Protein AF-A0A969SSV9-F1 (afdb_monomer)

pLDDT: mean 91.49, std 7.06, range [66.44, 97.75]

Sequence (67 aa):
MIEKDRVLTELNLFRERNMEMVLRSLIFLVDLMRNNNVVWGVGRGSSCASYCLFLIGIHKVDAIKYS

Structure (mmCIF, N/CA/C/O backbone):
data_AF-A0A969SSV9-F1
#
_entry.id   AF-A0A969SSV9-F1
#
loop_
_atom_site.group_PDB
_atom_site.id
_atom_site.type_symbol
_atom_site.label_atom_id
_atom_site.label_alt_id
_atom_site.label_comp_id
_atom_site.label_asym_id
_atom_site.label_entity_id
_atom_site.label_seq_id
_atom_site.pdbx_PDB_ins_code
_atom_site.Cartn_x
_atom_site.Cartn_y
_atom_site.Cartn_z
_atom_site.occupancy
_atom_site.B_iso_or_equiv
_atom_site.auth_seq_id
_atom_site.auth_comp_id
_atom_site.auth_asym_id
_atom_site.auth_atom_id
_atom_site.pdbx_PDB_model_num
ATOM 1 N N . MET A 1 1 ? -6.651 -3.666 -16.253 1.00 70.94 1 MET A N 1
ATOM 2 C CA . MET A 1 1 ? -5.331 -4.288 -16.512 1.00 70.94 1 MET A CA 1
ATOM 3 C C . MET A 1 1 ? -4.250 -3.516 -15.758 1.00 70.94 1 MET A C 1
ATOM 5 O O . MET A 1 1 ? -3.643 -4.098 -14.875 1.00 70.94 1 MET A O 1
ATOM 9 N N . ILE A 1 2 ? -4.197 -2.189 -15.940 1.00 87.88 2 ILE A N 1
ATOM 10 C CA . ILE A 1 2 ? -3.265 -1.234 -15.301 1.00 87.88 2 ILE A CA 1
ATOM 11 C C . ILE A 1 2 ? -3.031 -1.446 -13.790 1.00 87.88 2 ILE A C 1
ATOM 13 O O . ILE A 1 2 ? -1.884 -1.526 -13.366 1.00 87.88 2 ILE A O 1
ATOM 17 N N . GLU A 1 3 ? -4.080 -1.569 -12.968 1.00 91.69 3 GLU A N 1
ATOM 18 C CA . GLU A 1 3 ? -3.923 -1.736 -11.508 1.00 91.69 3 GLU A CA 1
ATOM 19 C C . GLU A 1 3 ? -3.155 -3.010 -11.134 1.00 91.69 3 GLU A C 1
ATOM 21 O O . GLU A 1 3 ? -2.245 -2.973 -10.308 1.00 91.69 3 GLU A O 1
ATOM 26 N N . LYS A 1 4 ? -3.482 -4.139 -11.779 1.00 93.69 4 LYS A N 1
ATOM 27 C CA . LYS A 1 4 ? -2.804 -5.421 -11.542 1.00 93.69 4 LYS A CA 1
ATOM 28 C C . LYS A 1 4 ? -1.342 -5.350 -11.972 1.00 93.69 4 LYS A C 1
ATOM 30 O O . LYS A 1 4 ? -0.475 -5.793 -11.224 1.00 93.69 4 LYS A O 1
ATOM 35 N N . ASP A 1 5 ? -1.073 -4.747 -13.127 1.00 95.44 5 ASP A N 1
ATOM 36 C CA . ASP A 1 5 ? 0.286 -4.597 -13.651 1.00 95.44 5 ASP A CA 1
ATOM 37 C C . ASP A 1 5 ? 1.136 -3.701 -12.735 1.00 95.44 5 ASP A C 1
ATOM 39 O O . ASP A 1 5 ? 2.292 -4.017 -12.437 1.00 95.44 5 ASP A O 1
ATOM 43 N N . ARG A 1 6 ? 0.544 -2.623 -12.202 1.00 94.56 6 ARG A N 1
ATOM 44 C CA . ARG A 1 6 ? 1.192 -1.730 -11.232 1.00 94.56 6 ARG A CA 1
ATOM 45 C C . ARG A 1 6 ? 1.527 -2.449 -9.931 1.00 94.56 6 ARG A C 1
ATOM 47 O O . ARG A 1 6 ? 2.659 -2.343 -9.466 1.00 94.56 6 ARG A O 1
ATOM 54 N N . VAL A 1 7 ? 0.582 -3.211 -9.375 1.00 95.88 7 VAL A N 1
ATOM 55 C CA . VAL A 1 7 ? 0.811 -4.018 -8.166 1.00 95.88 7 VAL A CA 1
ATOM 56 C C . VAL A 1 7 ? 1.933 -5.028 -8.390 1.00 95.88 7 VAL A C 1
ATOM 58 O O . VAL A 1 7 ? 2.833 -5.124 -7.562 1.00 95.88 7 VAL A O 1
ATOM 61 N N . LEU A 1 8 ? 1.922 -5.755 -9.511 1.00 96.56 8 LEU A N 1
ATOM 62 C CA . LEU A 1 8 ? 2.967 -6.732 -9.829 1.00 96.56 8 LEU A CA 1
ATOM 63 C C . LEU A 1 8 ? 4.346 -6.074 -9.937 1.00 96.56 8 LEU A C 1
ATOM 65 O O . LEU A 1 8 ? 5.317 -6.584 -9.379 1.00 96.56 8 LEU A O 1
ATOM 69 N N . THR A 1 9 ? 4.414 -4.918 -10.597 1.00 96.19 9 THR A N 1
ATOM 70 C CA . THR A 1 9 ? 5.650 -4.141 -10.747 1.00 96.19 9 THR A CA 1
ATOM 71 C C . THR A 1 9 ? 6.184 -3.688 -9.390 1.00 96.19 9 THR A C 1
ATOM 73 O O . THR A 1 9 ? 7.344 -3.937 -9.064 1.00 96.19 9 THR A O 1
ATOM 76 N N . GLU A 1 10 ? 5.340 -3.067 -8.562 1.00 96.00 10 GLU A N 1
ATOM 77 C CA . GLU A 1 10 ? 5.737 -2.598 -7.233 1.00 96.00 10 GLU A CA 1
ATOM 78 C C . GLU A 1 10 ? 6.132 -3.765 -6.315 1.00 96.00 10 GLU A C 1
ATOM 80 O O . GLU A 1 10 ? 7.152 -3.684 -5.634 1.00 96.00 10 GLU A O 1
ATOM 85 N N . LEU A 1 11 ? 5.395 -4.881 -6.326 1.00 96.75 11 LEU A N 1
ATOM 86 C CA . LEU A 1 11 ? 5.732 -6.066 -5.529 1.00 96.75 11 LEU A CA 1
ATOM 87 C C . LEU A 1 11 ? 7.082 -6.676 -5.921 1.00 96.75 11 LEU A C 1
ATOM 89 O O . LEU A 1 11 ? 7.853 -7.045 -5.035 1.00 96.75 11 LEU A O 1
ATOM 93 N N . ASN A 1 12 ? 7.394 -6.760 -7.217 1.00 97.62 12 ASN A N 1
ATOM 94 C CA . ASN A 1 12 ? 8.704 -7.232 -7.671 1.00 97.62 12 ASN A CA 1
ATOM 95 C C . ASN A 1 12 ? 9.821 -6.301 -7.188 1.00 97.62 12 ASN A C 1
ATOM 97 O O . ASN A 1 12 ? 10.799 -6.765 -6.611 1.00 97.62 12 ASN A O 1
ATOM 101 N N . LEU A 1 13 ? 9.614 -4.988 -7.287 1.00 96.94 13 LEU A N 1
ATOM 102 C CA . LEU A 1 13 ? 10.534 -3.971 -6.779 1.00 96.94 13 LEU A CA 1
ATOM 103 C C . LEU A 1 13 ? 10.751 -4.037 -5.256 1.00 96.94 13 LEU A C 1
ATOM 105 O O . LEU A 1 13 ? 11.847 -3.726 -4.782 1.00 96.94 13 LEU A O 1
ATOM 109 N N . PHE A 1 14 ? 9.735 -4.412 -4.473 1.00 96.94 14 PHE A N 1
ATOM 110 C CA . PHE A 1 14 ? 9.892 -4.658 -3.035 1.00 96.94 14 PHE A CA 1
ATOM 111 C C . PHE A 1 14 ? 10.699 -5.932 -2.764 1.00 96.94 14 PHE A C 1
ATOM 113 O O . PHE A 1 14 ? 11.536 -5.932 -1.861 1.00 96.94 14 PHE A O 1
ATOM 120 N N . ARG A 1 15 ? 10.483 -7.000 -3.542 1.00 96.88 15 ARG A N 1
ATOM 121 C CA . ARG A 1 15 ? 11.238 -8.260 -3.422 1.00 96.88 15 ARG A CA 1
ATOM 122 C C . ARG A 1 15 ? 12.706 -8.081 -3.787 1.00 96.88 15 ARG A C 1
ATOM 124 O O . ARG A 1 15 ? 13.563 -8.469 -3.005 1.00 96.88 15 ARG A O 1
ATOM 131 N N . GLU A 1 16 ? 12.992 -7.427 -4.910 1.00 97.75 16 GLU A N 1
ATOM 132 C CA . GLU A 1 16 ? 14.359 -7.123 -5.361 1.00 97.75 16 GLU A CA 1
ATOM 133 C C . GLU A 1 16 ? 15.153 -6.327 -4.318 1.00 97.75 16 GLU A C 1
ATOM 135 O O . GLU A 1 16 ? 16.363 -6.495 -4.186 1.00 97.75 16 GLU A O 1
ATOM 140 N N . ARG A 1 17 ? 14.469 -5.485 -3.535 1.00 97.06 17 ARG A N 1
ATOM 141 C CA . ARG A 1 17 ? 15.073 -4.687 -2.459 1.00 97.06 17 ARG A CA 1
ATOM 142 C C . ARG A 1 17 ? 15.038 -5.361 -1.084 1.00 97.06 17 ARG A C 1
ATOM 144 O O . ARG A 1 17 ? 15.394 -4.717 -0.103 1.00 97.06 17 ARG A O 1
ATOM 151 N N . ASN A 1 18 ? 14.600 -6.619 -0.982 1.00 96.75 18 ASN A N 1
ATOM 152 C CA . ASN A 1 18 ? 14.410 -7.339 0.287 1.00 96.75 18 ASN A CA 1
ATOM 153 C C . ASN A 1 18 ? 13.501 -6.604 1.295 1.00 96.75 18 ASN A C 1
ATOM 155 O O . ASN A 1 18 ? 13.651 -6.723 2.510 1.00 96.75 18 ASN A O 1
ATOM 159 N N . MET A 1 19 ? 12.521 -5.848 0.799 1.00 96.75 19 MET A N 1
ATOM 160 C CA . MET A 1 19 ? 11.602 -5.036 1.605 1.00 96.75 19 MET A CA 1
ATOM 161 C C . MET A 1 19 ? 10.253 -5.724 1.861 1.00 96.75 19 MET A C 1
ATOM 163 O O . MET A 1 19 ? 9.315 -5.101 2.356 1.00 96.75 19 MET A O 1
ATOM 167 N N . GLU A 1 20 ? 10.126 -7.016 1.562 1.00 95.50 20 GLU A N 1
ATOM 168 C CA . GLU A 1 20 ? 8.873 -7.751 1.771 1.00 95.50 20 GLU A CA 1
ATOM 169 C C . GLU A 1 20 ? 8.445 -7.769 3.250 1.00 95.50 20 GLU A C 1
ATOM 171 O O . GLU A 1 20 ? 7.261 -7.636 3.562 1.00 95.50 20 GLU A O 1
ATOM 176 N N . MET A 1 21 ? 9.407 -7.851 4.177 1.00 96.25 21 MET A N 1
ATOM 177 C CA . MET A 1 21 ? 9.126 -7.763 5.613 1.00 96.25 21 MET A CA 1
ATOM 178 C C . MET A 1 21 ? 8.512 -6.410 5.991 1.00 96.25 21 MET A C 1
ATOM 180 O O . MET A 1 21 ? 7.610 -6.366 6.820 1.00 96.25 21 MET A O 1
ATOM 184 N N . VAL A 1 22 ? 8.932 -5.316 5.345 1.00 94.81 22 VAL A N 1
ATOM 185 C CA . VAL A 1 22 ? 8.354 -3.985 5.580 1.00 94.81 22 VAL A CA 1
ATOM 186 C C . VAL A 1 22 ? 6.884 -3.965 5.172 1.00 94.81 22 VAL 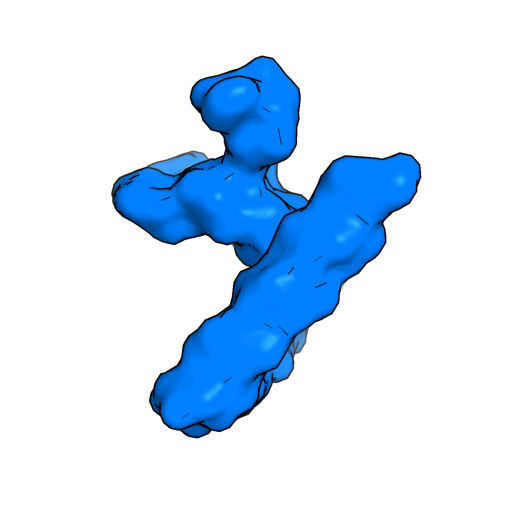A C 1
ATOM 188 O O . VAL A 1 22 ? 6.052 -3.518 5.955 1.00 94.81 22 VAL A O 1
ATOM 191 N N . LEU A 1 23 ? 6.538 -4.506 3.998 1.00 96.00 23 LEU A N 1
ATOM 192 C CA . LEU A 1 23 ? 5.138 -4.602 3.566 1.00 96.00 23 LEU A CA 1
ATOM 193 C C . LEU A 1 23 ? 4.286 -5.390 4.566 1.00 96.00 23 LEU A C 1
ATOM 195 O O . LEU A 1 23 ? 3.212 -4.933 4.952 1.00 96.00 23 LEU A O 1
ATOM 199 N N . ARG A 1 24 ? 4.781 -6.545 5.025 1.00 96.69 24 ARG A N 1
ATOM 200 C CA . ARG A 1 24 ? 4.088 -7.385 6.015 1.00 96.69 24 ARG A CA 1
ATOM 201 C C . ARG A 1 24 ? 3.888 -6.651 7.342 1.00 96.69 24 ARG A C 1
ATOM 203 O O . ARG A 1 24 ? 2.791 -6.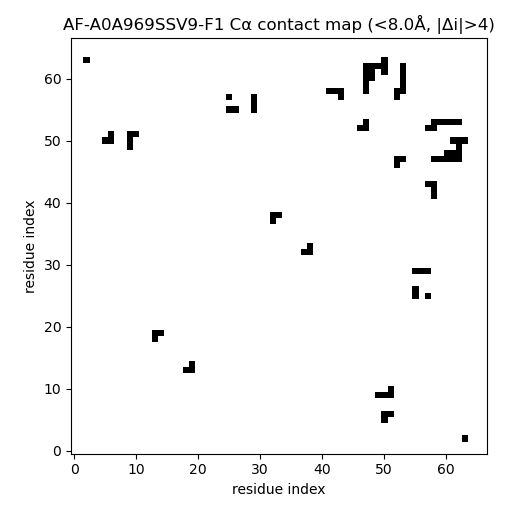687 7.893 1.00 96.69 24 ARG A O 1
ATOM 210 N N . SER A 1 25 ? 4.906 -5.934 7.812 1.00 97.31 25 SER A N 1
ATOM 211 C CA . SER A 1 25 ? 4.820 -5.113 9.024 1.00 97.31 25 SER A CA 1
ATOM 212 C C . SER A 1 25 ? 3.820 -3.967 8.882 1.00 97.31 25 SER A C 1
ATOM 214 O O . SER A 1 25 ? 3.086 -3.686 9.824 1.00 97.31 25 SER A O 1
ATOM 216 N N . LEU A 1 26 ? 3.747 -3.319 7.715 1.00 95.62 26 LEU A N 1
ATOM 217 C CA . LEU A 1 26 ? 2.778 -2.250 7.457 1.00 95.62 26 LEU A CA 1
ATOM 218 C C . LEU A 1 26 ? 1.340 -2.773 7.414 1.00 95.62 26 LEU A C 1
ATOM 220 O O . LEU A 1 26 ? 0.453 -2.116 7.954 1.00 95.62 26 LEU A O 1
ATOM 224 N N . ILE A 1 27 ? 1.115 -3.951 6.824 1.00 96.62 27 ILE A N 1
ATOM 225 C CA . ILE A 1 27 ? -0.190 -4.629 6.854 1.00 96.62 27 ILE A CA 1
ATOM 226 C C . ILE A 1 27 ? -0.598 -4.890 8.305 1.00 96.62 27 ILE A C 1
ATOM 228 O O . ILE A 1 27 ? -1.642 -4.412 8.742 1.00 96.62 27 ILE A O 1
ATOM 232 N N . PHE A 1 28 ? 0.275 -5.548 9.074 1.00 97.25 28 PHE A N 1
ATOM 233 C CA . PHE A 1 28 ? 0.024 -5.835 10.485 1.00 97.25 28 PHE A CA 1
ATOM 234 C C . PHE A 1 28 ? -0.257 -4.564 11.298 1.00 97.25 28 PHE A C 1
ATOM 236 O O . PHE A 1 28 ? -1.196 -4.528 12.089 1.00 97.25 28 PHE A O 1
ATOM 243 N N . LEU A 1 29 ? 0.527 -3.504 11.089 1.00 95.31 29 LEU A N 1
ATOM 244 C CA . LEU A 1 29 ? 0.355 -2.230 11.781 1.00 95.31 29 LEU A CA 1
ATOM 245 C C . LEU A 1 29 ? -1.004 -1.595 11.467 1.00 95.31 29 LEU A C 1
ATOM 247 O O . LEU A 1 29 ? -1.684 -1.125 12.377 1.00 95.31 29 LEU A O 1
ATOM 251 N N . VAL A 1 30 ? -1.409 -1.572 10.196 1.00 94.44 30 VAL A N 1
ATOM 252 C CA . VAL A 1 30 ? -2.707 -1.013 9.800 1.00 94.44 30 VAL A CA 1
ATOM 253 C C . VAL A 1 30 ? -3.857 -1.825 10.383 1.00 94.44 30 VAL A C 1
ATOM 255 O O . VAL A 1 30 ? -4.799 -1.228 10.904 1.00 94.44 30 VAL A O 1
ATOM 258 N N . ASP A 1 31 ? -3.772 -3.152 10.353 1.00 96.38 31 ASP A N 1
ATOM 259 C CA . ASP A 1 31 ? -4.792 -4.023 10.939 1.00 96.38 31 ASP A CA 1
ATOM 260 C C . ASP A 1 31 ? -4.887 -3.823 12.454 1.00 96.38 31 ASP A C 1
ATOM 262 O O . ASP A 1 31 ? -5.981 -3.649 12.991 1.00 96.38 31 ASP A O 1
ATOM 266 N N . LEU A 1 32 ? -3.745 -3.741 13.142 1.00 97.00 32 LEU A N 1
ATOM 267 C CA . LEU A 1 32 ? -3.688 -3.447 14.570 1.00 97.00 32 LEU A CA 1
ATOM 268 C C . LEU A 1 32 ? -4.346 -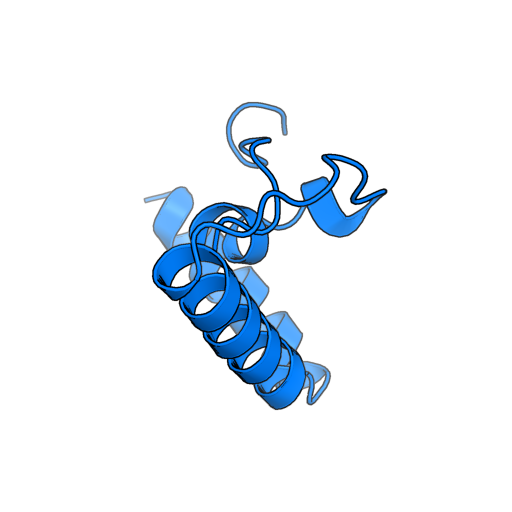2.099 14.891 1.00 97.00 32 LEU A C 1
ATOM 270 O O . LEU A 1 32 ? -5.172 -2.025 15.800 1.00 97.00 32 LEU A O 1
ATOM 274 N N . MET A 1 33 ? -4.018 -1.037 14.151 1.00 95.38 33 MET A N 1
ATOM 275 C CA . MET A 1 33 ? -4.598 0.288 14.386 1.00 95.38 33 MET A CA 1
ATOM 276 C C . MET A 1 33 ? -6.107 0.304 14.119 1.00 95.38 33 MET A C 1
ATOM 278 O O . MET A 1 33 ? -6.852 0.863 14.922 1.00 95.38 33 MET A O 1
ATOM 282 N N . ARG A 1 34 ? -6.578 -0.351 13.049 1.00 94.69 34 ARG A N 1
ATOM 283 C CA . ARG A 1 34 ? -8.015 -0.477 12.743 1.00 94.69 34 ARG A CA 1
ATOM 284 C C . ARG A 1 34 ? -8.763 -1.231 13.838 1.00 94.69 34 ARG A C 1
ATOM 286 O O . ARG A 1 34 ? -9.778 -0.737 14.313 1.00 94.69 34 ARG A O 1
ATOM 293 N N . ASN A 1 35 ? -8.232 -2.369 14.282 1.00 97.50 35 ASN A N 1
ATOM 294 C CA . ASN A 1 35 ? -8.845 -3.187 15.332 1.00 97.50 35 ASN A CA 1
ATOM 295 C C . ASN A 1 35 ? -8.951 -2.448 16.674 1.00 97.50 35 ASN A C 1
ATOM 297 O O . ASN A 1 35 ? -9.854 -2.724 17.457 1.00 97.50 35 ASN A O 1
ATOM 301 N N . ASN A 1 36 ? -8.052 -1.495 16.928 1.00 97.31 36 ASN A N 1
ATOM 302 C CA . ASN A 1 36 ? -8.047 -0.680 18.142 1.00 97.31 36 ASN A CA 1
ATOM 303 C C . ASN A 1 36 ? -8.693 0.706 17.956 1.00 97.31 36 ASN A C 1
ATOM 305 O O . ASN A 1 36 ? -8.597 1.538 18.854 1.00 97.31 36 ASN A O 1
ATOM 309 N N . ASN A 1 37 ? -9.336 0.980 16.812 1.00 95.50 37 ASN A N 1
ATOM 310 C CA . ASN A 1 37 ? -9.910 2.291 16.474 1.00 95.50 37 ASN A CA 1
ATOM 311 C C . ASN A 1 37 ? -8.913 3.463 16.610 1.00 95.50 37 ASN A C 1
ATOM 313 O O . ASN A 1 37 ? -9.287 4.588 16.943 1.00 95.50 37 ASN A O 1
ATOM 317 N N . VAL A 1 38 ? -7.630 3.207 16.349 1.00 95.31 38 VAL A N 1
ATOM 318 C CA . VAL A 1 38 ? -6.574 4.222 16.388 1.00 95.31 38 VAL A CA 1
ATOM 319 C C . VAL A 1 38 ? -6.591 5.011 15.084 1.00 95.31 38 VAL A C 1
ATOM 321 O O . VAL A 1 38 ? -6.491 4.444 13.998 1.00 95.31 38 VAL A O 1
ATOM 324 N N . VAL A 1 39 ? -6.671 6.336 15.193 1.00 88.62 39 VAL A N 1
ATOM 325 C CA . VAL A 1 39 ? -6.522 7.259 14.061 1.00 88.62 39 VAL A CA 1
ATOM 326 C C . VAL A 1 39 ? -5.048 7.625 13.900 1.00 88.62 39 VAL A C 1
ATOM 328 O O . VAL A 1 39 ? -4.352 7.872 14.882 1.00 88.62 39 VAL A O 1
ATOM 331 N N . TRP A 1 40 ? -4.567 7.703 12.659 1.00 89.50 40 TRP A N 1
ATOM 332 C CA . TRP A 1 40 ? -3.202 8.129 12.348 1.00 89.50 40 TRP A CA 1
ATOM 333 C C . TRP A 1 40 ? -3.176 9.303 11.371 1.00 89.50 40 TRP A C 1
ATOM 335 O O . TRP A 1 40 ? -4.064 9.473 10.536 1.00 89.50 40 TRP A O 1
ATOM 345 N N . GLY A 1 41 ? -2.123 10.117 11.472 1.00 82.69 41 GLY A N 1
ATOM 346 C CA . GLY A 1 41 ? -1.930 11.289 10.620 1.00 82.69 41 GLY A CA 1
ATOM 347 C C . GLY A 1 41 ? -1.773 10.942 9.136 1.00 82.69 41 GLY A C 1
ATOM 348 O O . GLY A 1 41 ? -1.271 9.876 8.773 1.00 82.69 41 GLY A O 1
ATOM 349 N N . VAL A 1 42 ? -2.168 11.886 8.280 1.00 73.62 42 VAL A N 1
ATOM 350 C CA . VAL A 1 42 ? -2.236 11.735 6.814 1.00 73.62 42 VAL A CA 1
ATOM 351 C C . VAL A 1 42 ? -0.893 11.905 6.088 1.00 73.62 42 VAL A C 1
ATOM 353 O O . VAL A 1 42 ? -0.790 11.597 4.903 1.00 73.62 42 VAL A O 1
ATOM 356 N N . GLY A 1 43 ? 0.145 12.394 6.773 1.00 73.69 43 GLY A N 1
ATOM 357 C CA . GLY A 1 43 ? 1.454 12.668 6.176 1.00 73.69 43 GLY A CA 1
ATOM 358 C C . GLY A 1 43 ? 2.209 11.389 5.814 1.00 73.69 43 GLY A C 1
ATOM 359 O O . GLY A 1 43 ? 2.473 10.5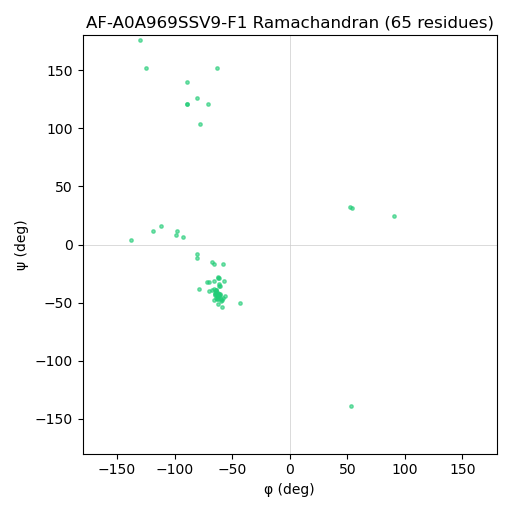55 6.684 1.00 73.69 43 GLY A O 1
ATOM 360 N N . ARG A 1 44 ? 2.549 11.230 4.530 1.00 74.88 44 ARG A N 1
ATOM 361 C CA . ARG A 1 44 ? 3.245 10.046 3.989 1.00 74.88 44 ARG A CA 1
ATOM 362 C C . ARG A 1 44 ? 4.346 10.383 2.971 1.00 74.88 44 ARG A C 1
ATOM 364 O O . ARG A 1 44 ? 4.987 9.478 2.443 1.00 74.88 44 ARG A O 1
ATOM 371 N N . GLY A 1 45 ? 4.624 11.668 2.735 1.00 84.38 45 GLY A N 1
ATOM 372 C CA . GLY A 1 45 ? 5.706 12.118 1.852 1.00 84.38 45 GLY A CA 1
ATOM 373 C C . GLY A 1 45 ? 5.638 11.485 0.458 1.00 84.38 45 GLY A C 1
ATOM 374 O O . GLY A 1 45 ? 4.557 11.307 -0.100 1.00 84.38 45 GLY A O 1
ATOM 375 N N . SER A 1 46 ? 6.793 11.093 -0.080 1.00 85.19 46 SER A N 1
ATOM 376 C CA . SER A 1 46 ? 6.904 10.429 -1.386 1.00 85.19 46 SER A CA 1
ATOM 377 C C . SER A 1 46 ? 6.255 9.041 -1.439 1.00 85.19 46 SER A C 1
ATOM 379 O O . SER A 1 46 ? 5.968 8.551 -2.529 1.00 85.19 46 SER A O 1
ATOM 381 N N . SER A 1 47 ? 5.961 8.412 -0.293 1.00 85.12 47 SER A N 1
ATOM 382 C CA . SER A 1 47 ? 5.339 7.081 -0.275 1.00 85.12 47 SER A CA 1
ATOM 383 C C . SER A 1 47 ? 3.901 7.070 -0.811 1.00 85.12 47 SER A C 1
ATOM 385 O O . SER A 1 47 ? 3.432 6.012 -1.215 1.00 85.12 47 SER A O 1
ATOM 387 N N . CYS A 1 48 ? 3.250 8.240 -0.935 1.00 87.38 48 CYS A N 1
ATOM 388 C CA . CYS A 1 48 ? 1.953 8.396 -1.608 1.00 87.38 48 CYS A CA 1
ATOM 389 C C . CYS A 1 48 ? 1.946 7.945 -3.083 1.00 87.38 48 CYS A C 1
ATOM 391 O O . CYS A 1 48 ? 0.870 7.752 -3.643 1.00 87.38 48 CYS A O 1
ATOM 393 N N . ALA A 1 49 ? 3.114 7.797 -3.719 1.00 90.50 49 ALA A N 1
ATOM 394 C CA . ALA A 1 49 ? 3.238 7.339 -5.103 1.00 90.50 49 ALA A CA 1
ATOM 395 C C . ALA A 1 49 ? 3.145 5.807 -5.266 1.00 90.50 49 ALA A C 1
ATOM 397 O O . ALA A 1 49 ? 3.101 5.317 -6.398 1.00 90.50 49 ALA A O 1
ATOM 398 N N . SER A 1 50 ? 3.136 5.044 -4.164 1.00 92.62 50 SER A N 1
ATOM 399 C CA . SER A 1 50 ? 2.997 3.586 -4.209 1.00 92.62 50 SER A CA 1
ATOM 400 C C . SER A 1 50 ? 1.531 3.176 -4.169 1.00 92.62 50 SER A C 1
ATOM 402 O O . SER A 1 50 ? 0.808 3.433 -3.206 1.00 92.62 50 SER A O 1
ATOM 404 N N . TYR A 1 51 ? 1.104 2.458 -5.200 1.00 94.62 51 TYR A N 1
ATOM 405 C CA . TYR A 1 51 ? -0.235 1.896 -5.254 1.00 94.62 51 TYR A CA 1
ATOM 406 C C . TYR A 1 51 ? -0.406 0.723 -4.271 1.00 94.62 51 TYR A C 1
ATOM 408 O O . TYR A 1 51 ? -1.463 0.575 -3.663 1.00 94.62 51 TYR A O 1
ATOM 416 N N . CYS A 1 52 ? 0.642 -0.064 -4.003 1.00 94.88 52 CYS A N 1
ATOM 417 C CA . CYS A 1 52 ? 0.601 -1.098 -2.962 1.00 94.88 52 CYS A CA 1
ATOM 418 C C . CYS A 1 52 ? 0.336 -0.507 -1.565 1.00 94.88 52 CYS A C 1
ATOM 420 O O . CYS A 1 52 ? -0.479 -1.041 -0.810 1.00 94.88 52 CYS A O 1
ATOM 422 N N . LEU A 1 53 ? 0.978 0.615 -1.219 1.00 94.25 53 LEU A N 1
ATOM 423 C CA . LEU A 1 53 ? 0.761 1.286 0.070 1.00 94.25 53 LEU A CA 1
ATOM 424 C C . LEU A 1 53 ? -0.623 1.948 0.164 1.00 94.25 53 LEU A C 1
ATOM 426 O O . LEU A 1 53 ? -1.223 1.961 1.247 1.00 94.25 53 LEU A O 1
ATOM 430 N N . PHE A 1 54 ? -1.161 2.428 -0.962 1.00 93.56 54 PHE A N 1
ATOM 431 C CA . PHE A 1 54 ? -2.555 2.858 -1.071 1.00 93.56 54 PHE A CA 1
ATOM 432 C C . PHE A 1 54 ? -3.524 1.712 -0.746 1.00 93.56 54 PHE A C 1
ATOM 434 O O . PHE A 1 54 ? -4.405 1.891 0.096 1.00 93.56 54 PHE A O 1
ATOM 441 N N . LEU A 1 55 ? -3.323 0.524 -1.333 1.00 93.88 55 LEU A N 1
ATOM 442 C CA . LEU A 1 55 ? -4.175 -0.652 -1.106 1.00 93.88 55 LEU A CA 1
ATOM 443 C C . LEU A 1 55 ? -4.133 -1.150 0.345 1.00 93.88 55 LEU A C 1
ATOM 445 O O . LEU A 1 55 ? -5.170 -1.494 0.909 1.00 93.88 55 LEU A O 1
ATOM 449 N N . ILE A 1 56 ? -2.959 -1.132 0.983 1.00 94.38 56 ILE A N 1
ATOM 450 C CA . ILE A 1 56 ? -2.826 -1.445 2.418 1.00 94.38 56 ILE A CA 1
ATOM 451 C C . ILE A 1 56 ? -3.615 -0.420 3.262 1.00 94.38 56 ILE A C 1
ATOM 453 O O . ILE A 1 56 ? -4.159 -0.731 4.324 1.00 94.38 56 ILE A O 1
ATOM 457 N N . GLY A 1 57 ? -3.763 0.807 2.760 1.00 90.88 57 GLY A N 1
ATOM 458 C CA . GLY A 1 57 ? -4.472 1.899 3.419 1.00 90.88 57 GLY A CA 1
ATOM 459 C C . GLY A 1 57 ? -3.572 2.750 4.308 1.00 90.88 57 GLY A C 1
ATOM 460 O O . GLY A 1 57 ? -4.067 3.400 5.230 1.00 90.88 57 GLY A O 1
ATOM 461 N N . ILE A 1 58 ? -2.266 2.757 4.024 1.00 91.44 58 ILE A N 1
ATOM 462 C CA . ILE A 1 58 ? -1.274 3.619 4.678 1.00 91.44 58 ILE A CA 1
ATOM 463 C C . ILE A 1 58 ? -1.525 5.095 4.346 1.00 91.44 58 ILE A C 1
ATOM 465 O O . ILE A 1 58 ? -1.380 5.947 5.226 1.00 91.44 58 ILE A O 1
ATOM 469 N N . HIS A 1 59 ? -1.925 5.384 3.105 1.00 90.12 59 HIS A N 1
ATOM 47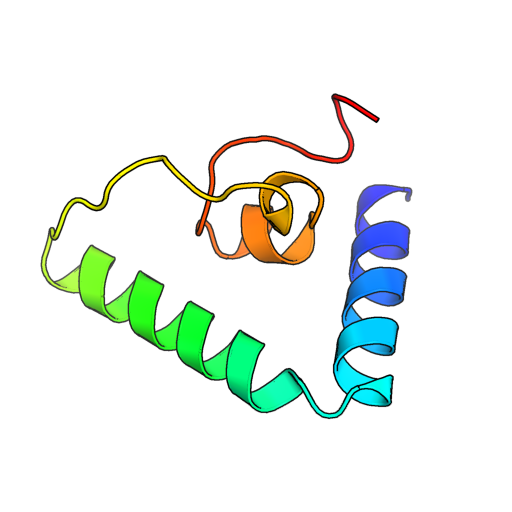0 C CA . HIS A 1 59 ? -2.413 6.683 2.632 1.00 90.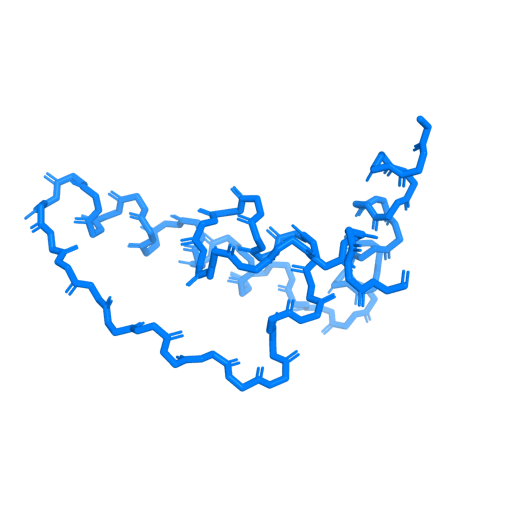12 59 HIS A CA 1
ATOM 471 C C . HIS A 1 59 ? -3.732 6.527 1.868 1.00 90.12 59 HIS A C 1
ATOM 473 O O . HIS A 1 59 ? -4.224 5.420 1.658 1.00 90.12 59 HIS A O 1
ATOM 479 N N . LYS A 1 60 ? -4.312 7.661 1.460 1.00 87.38 60 LYS A N 1
ATOM 480 C CA . LYS A 1 60 ? -5.587 7.746 0.729 1.00 87.38 60 LYS A CA 1
ATOM 481 C C . LYS A 1 60 ? -5.465 8.386 -0.660 1.00 87.38 60 LYS A C 1
ATOM 483 O O . LYS A 1 60 ? -6.474 8.708 -1.273 1.00 87.38 60 LYS A O 1
ATOM 488 N N . VAL A 1 61 ? -4.238 8.572 -1.148 1.00 87.56 61 VAL A N 1
ATOM 489 C CA . VAL A 1 61 ? -3.958 9.057 -2.510 1.00 87.56 61 VAL A CA 1
ATOM 490 C C . VAL A 1 61 ? -3.871 7.872 -3.464 1.00 87.56 61 VAL A C 1
ATOM 492 O O . VAL A 1 61 ? -3.032 6.999 -3.259 1.00 87.56 61 VAL A O 1
ATOM 495 N N . ASP A 1 62 ? -4.723 7.857 -4.486 1.00 87.31 62 ASP A N 1
ATOM 496 C CA . ASP A 1 62 ? -4.657 6.880 -5.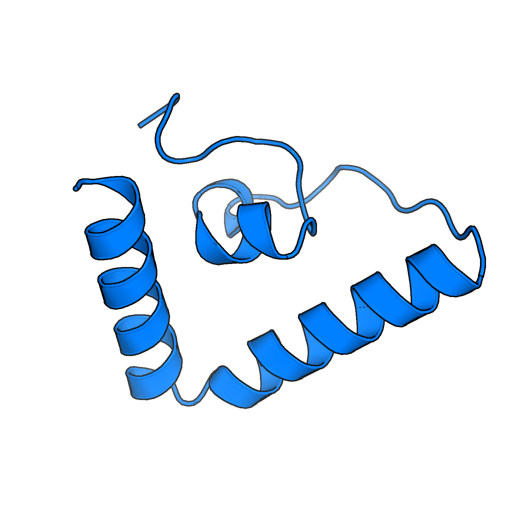570 1.00 87.31 62 ASP A CA 1
ATOM 497 C C . ASP A 1 62 ? -3.539 7.268 -6.544 1.00 87.31 62 ASP A C 1
ATOM 499 O O . ASP A 1 62 ? -3.681 8.191 -7.348 1.00 87.31 62 ASP A O 1
ATOM 503 N N . ALA A 1 63 ? -2.414 6.562 -6.457 1.00 85.25 63 ALA A N 1
ATOM 504 C CA . ALA A 1 63 ? -1.258 6.830 -7.297 1.00 85.25 63 ALA A CA 1
ATOM 505 C C . ALA A 1 63 ? -1.549 6.648 -8.796 1.00 85.25 63 ALA A C 1
ATOM 507 O O . ALA A 1 63 ? -0.920 7.326 -9.596 1.00 85.25 63 ALA A O 1
ATOM 508 N N . ILE A 1 64 ? -2.486 5.781 -9.198 1.00 86.88 64 ILE A N 1
ATOM 509 C CA . ILE A 1 64 ? -2.786 5.532 -10.619 1.00 86.88 64 ILE A CA 1
ATOM 510 C C . ILE A 1 64 ? -3.650 6.651 -11.194 1.00 86.88 64 ILE A C 1
ATOM 512 O O . ILE A 1 64 ? -3.435 7.067 -12.326 1.00 86.88 64 ILE A O 1
ATOM 516 N N . LYS A 1 65 ? -4.606 7.169 -10.417 1.00 85.38 65 LYS A N 1
ATOM 517 C CA . LYS A 1 65 ? -5.479 8.265 -10.862 1.00 85.38 65 LYS A CA 1
ATOM 518 C C . LYS A 1 65 ? -4.731 9.584 -11.091 1.00 85.38 65 LYS A C 1
ATOM 520 O O . LYS A 1 65 ? -5.169 10.393 -11.904 1.00 85.38 65 LYS A O 1
ATOM 525 N N . TYR A 1 66 ? -3.665 9.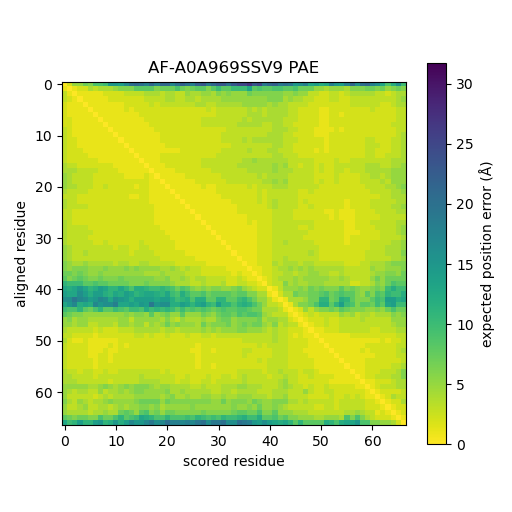822 -10.331 1.00 80.50 66 TYR A N 1
ATOM 526 C CA . TYR A 1 66 ? -2.921 11.086 -10.326 1.00 80.50 66 TYR A CA 1
ATOM 527 C C . TYR A 1 66 ? -1.502 10.968 -10.917 1.00 80.50 66 TYR A C 1
ATOM 529 O O . TYR A 1 66 ? -0.690 11.864 -10.683 1.00 80.50 66 TYR A O 1
ATOM 537 N N . SER A 1 67 ? -1.209 9.888 -11.656 1.00 66.44 67 SER A N 1
ATOM 538 C CA . SER A 1 67 ? 0.041 9.703 -12.420 1.00 66.44 67 SER A CA 1
ATOM 539 C C . SER A 1 67 ? -0.182 9.759 -13.925 1.00 66.44 67 SER A C 1
ATOM 541 O O . SER A 1 67 ? -1.303 9.431 -14.369 1.00 66.44 67 SER A O 1
#

Solvent-accessible surface area (backbone atoms only — not comparable to full-atom values): 4030 Å² total; per-residue (Å²): 110,68,69,61,55,51,42,53,52,52,51,50,56,30,53,79,66,70,40,54,65,56,55,53,51,50,46,53,49,46,52,52,30,58,78,67,73,54,84,76,79,84,84,56,76,80,57,43,65,35,53,63,44,28,73,66,55,77,42,89,49,60,28,72,84,78,100

Nearest PDB structures (foldseek):
  5lew-assembly1_A  TM=9.204E-01  e=2.004E-02  Mycobacterium tuberculosis H37Rv
  5fkv-assembly1_A  TM=9.133E-01  e=2.764E-01  Escherichia coli K-12
  4iqj-assembly1_D  TM=8.819E-01  e=2.292E-01  Thermus aquaticus
  2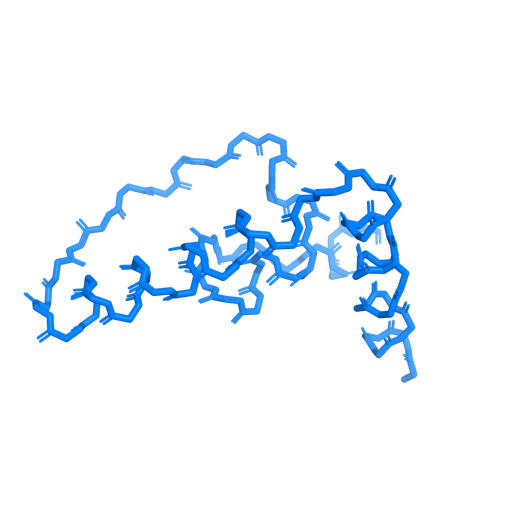hpi-assembly1_A  TM=8.833E-01  e=4.557E-01  Thermus aquaticus
  3e0d-assembly2_B  TM=8.816E-01  e=5.497E-01  Thermus aquaticus

Foldseek 3Di:
DVLVVLVVVVVVVCVVVVNVVVLVVLLVVLVVCVVVVHDDDQDDPPCLLRCSCCVSVVHVRRNVVVD

Secondary structure (DSSP, 8-state):
-HHHHHHHHHHHHHHHTT-HHHHHHHHHHHHHHHHTT-------GGGGG-HHHHHHTS----TTTT-

Mean predicted aligned error: 3.69 Å

Radius of gyration: 12.39 Å; Cα contacts (8 Å, |Δi|>4): 46; chains: 1; bounding box: 25×21×35 Å